Protein AF-A0A914R2W5-F1 (afdb_monomer_lite)

Secondary structure (DSSP, 8-state):
-HHHHHHHHTS--HHHHHHHHHHHHHHHHHTT--S--------HHHHHHHHHHHHHHT-

Radius of gyration: 13.7 Å; chains: 1; bounding box: 30×20×39 Å

Structure (mmCIF, N/CA/C/O backbone):
data_AF-A0A914R2W5-F1
#
_entry.id   AF-A0A914R2W5-F1
#
loop_
_atom_site.group_PDB
_atom_site.id
_atom_site.type_symbol
_atom_site.label_atom_id
_atom_site.label_alt_id
_atom_site.label_comp_id
_atom_site.label_asym_id
_atom_site.label_entity_id
_atom_site.label_seq_id
_atom_site.pdbx_PDB_ins_code
_atom_site.Cartn_x
_atom_site.Cartn_y
_atom_site.Cartn_z
_atom_site.occupancy
_atom_site.B_iso_or_equiv
_atom_site.auth_seq_id
_atom_site.auth_comp_id
_atom_site.auth_asym_id
_atom_site.auth_atom_id
_atom_site.pdbx_PDB_model_num
ATOM 1 N N . MET A 1 1 ? 18.535 8.164 -22.653 1.00 51.44 1 MET A N 1
ATOM 2 C CA . MET A 1 1 ? 18.198 7.556 -21.346 1.00 51.44 1 MET A CA 1
ATOM 3 C C . MET A 1 1 ? 16.881 8.037 -20.715 1.00 51.44 1 MET A C 1
ATOM 5 O O . MET A 1 1 ? 16.194 7.212 -20.146 1.00 51.44 1 MET A O 1
ATOM 9 N N . LYS A 1 2 ? 16.450 9.312 -20.828 1.00 53.19 2 LYS A N 1
ATOM 10 C CA . LYS A 1 2 ? 15.134 9.753 -20.286 1.00 53.19 2 LYS A CA 1
ATOM 11 C C . LYS A 1 2 ? 13.901 9.337 -21.115 1.00 53.19 2 LYS A C 1
ATOM 13 O O . LYS A 1 2 ? 12.800 9.302 -20.587 1.00 53.19 2 LYS A O 1
ATOM 18 N N . ARG A 1 3 ? 14.069 9.030 -22.409 1.00 49.84 3 ARG A N 1
ATOM 19 C CA . ARG A 1 3 ? 12.950 8.698 -23.314 1.00 49.84 3 ARG A CA 1
ATOM 20 C C . ARG A 1 3 ? 12.449 7.252 -23.188 1.00 49.84 3 ARG A C 1
ATOM 22 O O . ARG A 1 3 ? 11.273 7.028 -23.429 1.00 49.84 3 ARG A O 1
ATOM 29 N N . GLU A 1 4 ? 13.288 6.313 -22.746 1.00 51.16 4 GLU A N 1
ATOM 30 C CA . GLU A 1 4 ? 12.892 4.903 -22.567 1.00 51.16 4 GLU A CA 1
ATOM 31 C C . GLU A 1 4 ? 12.077 4.663 -21.286 1.00 51.16 4 GLU A C 1
ATOM 33 O O . GLU A 1 4 ? 11.178 3.824 -21.271 1.00 51.16 4 GLU A O 1
ATOM 38 N N . LEU A 1 5 ? 12.300 5.462 -20.233 1.00 53.47 5 LEU A N 1
ATOM 39 C CA . LEU A 1 5 ? 11.461 5.433 -19.026 1.00 53.47 5 LEU A CA 1
ATOM 40 C C . LEU A 1 5 ? 10.010 5.843 -19.325 1.00 53.47 5 LEU A C 1
ATOM 42 O O . LEU A 1 5 ? 9.077 5.237 -18.809 1.00 53.47 5 LEU A O 1
ATOM 46 N N . LEU A 1 6 ? 9.806 6.834 -20.198 1.00 52.38 6 LEU A N 1
ATOM 47 C CA . LEU A 1 6 ? 8.472 7.321 -20.572 1.00 52.38 6 LEU A CA 1
ATOM 48 C C . LEU A 1 6 ? 7.659 6.294 -21.375 1.00 52.38 6 LEU A C 1
ATOM 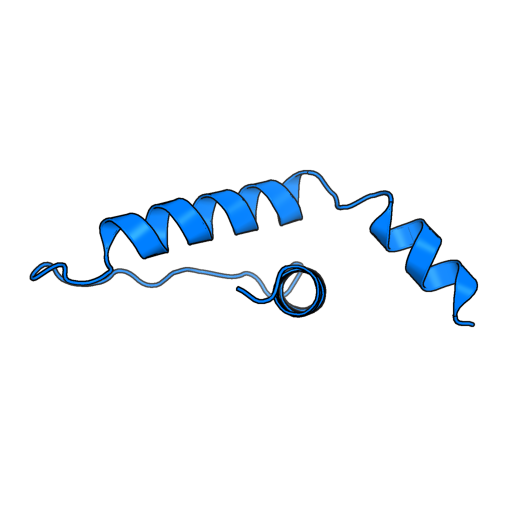50 O O . LEU A 1 6 ? 6.441 6.222 -21.216 1.00 52.38 6 LEU A O 1
ATOM 54 N N . SER A 1 7 ? 8.311 5.472 -22.205 1.00 51.22 7 SER A N 1
ATOM 55 C CA . SER A 1 7 ? 7.639 4.371 -22.910 1.00 51.22 7 SER A CA 1
ATOM 56 C C . SER A 1 7 ? 7.184 3.255 -21.966 1.00 51.22 7 SER A C 1
ATOM 58 O O . SER A 1 7 ? 6.123 2.680 -22.201 1.00 51.22 7 SER A O 1
ATOM 60 N N . HIS A 1 8 ? 7.911 3.005 -20.871 1.00 52.62 8 HIS A N 1
ATOM 61 C CA . HIS A 1 8 ? 7.491 2.050 -19.839 1.00 52.62 8 HIS A CA 1
ATOM 62 C C . HIS A 1 8 ? 6.314 2.562 -18.997 1.00 52.62 8 HIS A C 1
ATOM 64 O O . HIS A 1 8 ? 5.422 1.784 -18.684 1.00 52.62 8 HIS A O 1
ATOM 70 N N . VAL A 1 9 ? 6.247 3.866 -18.706 1.00 49.66 9 VAL A N 1
ATOM 71 C CA . VAL A 1 9 ? 5.116 4.484 -17.976 1.00 49.66 9 VAL A CA 1
ATOM 72 C C . VAL A 1 9 ? 3.801 4.406 -18.763 1.00 49.66 9 VAL A C 1
ATOM 74 O O . VAL A 1 9 ? 2.722 4.359 -18.183 1.00 49.66 9 VAL A O 1
ATOM 77 N N . ARG A 1 10 ? 3.855 4.357 -20.097 1.00 48.94 10 ARG A N 1
ATOM 78 C CA . ARG A 1 10 ? 2.648 4.246 -20.935 1.00 48.94 10 ARG A CA 1
ATOM 79 C C . ARG A 1 10 ? 1.972 2.877 -20.838 1.00 48.94 10 ARG A C 1
ATOM 81 O O . ARG A 1 10 ? 0.774 2.768 -21.077 1.00 48.94 10 ARG A O 1
ATOM 88 N N . ILE A 1 11 ? 2.734 1.865 -20.435 1.00 48.97 11 ILE A N 1
ATOM 89 C CA . ILE A 1 11 ? 2.223 0.614 -19.892 1.00 48.97 11 ILE A CA 1
ATOM 90 C C . ILE A 1 11 ? 2.276 0.770 -18.369 1.00 48.97 11 ILE A C 1
ATOM 92 O O . ILE A 1 11 ? 3.049 0.091 -17.701 1.00 48.97 11 ILE A O 1
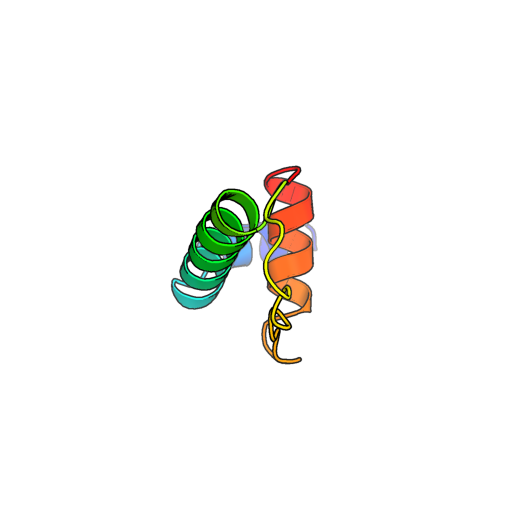ATOM 96 N N . LEU A 1 12 ? 1.488 1.678 -17.785 1.00 58.25 12 LEU A N 1
ATOM 97 C CA . LEU A 1 12 ? 1.120 1.560 -16.373 1.00 58.25 12 LEU A CA 1
ATOM 98 C C . LEU A 1 12 ? 0.348 0.248 -16.287 1.00 58.25 12 LEU A C 1
ATOM 100 O O . LEU A 1 12 ? -0.852 0.179 -16.552 1.00 58.25 12 LEU A O 1
ATOM 104 N N . ARG A 1 13 ? 1.122 -0.822 -16.103 1.00 69.31 13 ARG A N 1
ATOM 105 C CA . ARG A 1 13 ? 0.698 -2.205 -16.196 1.00 69.31 13 ARG A CA 1
ATOM 106 C C . ARG A 1 13 ? -0.522 -2.331 -15.290 1.00 69.31 13 ARG A C 1
ATOM 108 O O . ARG A 1 13 ? -0.497 -1.835 -14.164 1.00 69.31 13 ARG A O 1
ATOM 115 N N . SER A 1 14 ? -1.603 -2.915 -15.800 1.00 78.19 14 SER A N 1
ATOM 116 C CA . SER A 1 14 ? -2.903 -3.006 -15.117 1.00 78.19 14 SER A CA 1
ATOM 117 C C . SER A 1 14 ? -2.786 -3.399 -13.640 1.00 78.19 14 SER A C 1
ATOM 119 O O . SER A 1 14 ? -3.546 -2.896 -12.816 1.00 78.19 14 SER A O 1
ATOM 121 N N . HIS A 1 15 ? -1.790 -4.220 -13.289 1.00 81.94 15 HIS A N 1
ATOM 122 C CA . HIS A 1 15 ? -1.500 -4.633 -11.917 1.00 81.94 15 HIS A CA 1
ATOM 123 C C . HIS A 1 15 ? -1.019 -3.494 -10.996 1.00 81.94 15 HIS A C 1
ATOM 125 O O . HIS A 1 15 ? -1.388 -3.491 -9.824 1.00 81.94 15 HIS A O 1
ATOM 131 N N . VAL A 1 16 ? -0.250 -2.509 -11.485 1.00 88.12 16 VAL A N 1
ATOM 132 C CA . VAL A 1 16 ? 0.183 -1.342 -10.686 1.00 88.12 16 VAL A CA 1
ATOM 133 C C . VAL A 1 16 ? -1.016 -0.452 -10.391 1.00 88.12 16 VAL A C 1
ATOM 135 O O . VAL A 1 16 ? -1.262 -0.114 -9.235 1.00 88.12 16 VAL A O 1
ATOM 138 N N . LEU A 1 17 ? -1.808 -0.124 -11.417 1.00 86.06 17 LEU A N 1
ATOM 139 C CA . LEU A 1 17 ? -2.995 0.716 -11.250 1.00 86.06 17 LEU A CA 1
ATOM 140 C C . LEU A 1 17 ? -4.030 0.043 -10.343 1.00 86.06 17 LEU A C 1
ATOM 142 O O . LEU A 1 17 ? -4.580 0.685 -9.452 1.00 86.06 17 LEU A O 1
ATOM 146 N N . GLN A 1 18 ? -4.240 -1.265 -10.508 1.00 90.12 18 GLN A N 1
ATOM 147 C CA . GLN A 1 18 ? -5.098 -2.044 -9.620 1.00 90.12 18 GLN A CA 1
ATOM 148 C C . GLN A 1 18 ? -4.643 -1.926 -8.162 1.00 90.12 18 GLN A C 1
ATOM 150 O O . GLN A 1 18 ? -5.473 -1.735 -7.273 1.00 90.12 18 GLN A O 1
ATOM 155 N N . LYS A 1 19 ? -3.333 -1.999 -7.908 1.00 92.50 19 LYS A N 1
ATOM 156 C CA . LYS A 1 19 ? -2.780 -1.908 -6.556 1.00 92.50 19 LYS A CA 1
ATOM 157 C C . LYS A 1 19 ? -2.876 -0.490 -5.976 1.00 92.50 19 LYS A C 1
ATOM 159 O O . LYS A 1 19 ? -3.174 -0.353 -4.793 1.00 92.50 19 LYS A O 1
ATOM 164 N N . VAL A 1 20 ? -2.750 0.552 -6.801 1.00 92.12 20 VAL A N 1
ATOM 165 C CA . VAL A 1 20 ? -3.042 1.945 -6.408 1.00 92.12 20 VAL A CA 1
ATOM 166 C C . VAL A 1 20 ? -4.521 2.118 -6.036 1.00 92.12 20 VAL A C 1
ATOM 168 O O . VAL A 1 20 ? -4.830 2.664 -4.980 1.00 92.12 20 VAL A O 1
ATOM 171 N N . CYS A 1 21 ? -5.453 1.594 -6.838 1.00 92.62 21 CYS A N 1
ATOM 172 C CA . CYS A 1 21 ? -6.881 1.640 -6.508 1.00 92.62 21 CYS A CA 1
ATOM 173 C C . CYS A 1 21 ? -7.197 0.893 -5.201 1.00 92.62 21 CYS A C 1
ATOM 175 O O . CYS A 1 21 ? -7.975 1.385 -4.382 1.00 92.62 21 CYS A O 1
ATOM 177 N N . GLN A 1 22 ? -6.568 -0.267 -4.976 1.00 94.94 22 GLN A N 1
ATOM 178 C CA . GLN A 1 22 ? -6.666 -0.992 -3.705 1.00 94.94 22 GLN A CA 1
ATOM 179 C C . GLN A 1 22 ? -6.151 -0.148 -2.534 1.00 94.94 22 GLN A C 1
ATOM 181 O O . GLN A 1 22 ? -6.793 -0.125 -1.485 1.00 94.94 22 GLN A O 1
ATOM 186 N N . TYR A 1 23 ? -5.037 0.570 -2.714 1.00 95.62 23 TYR A N 1
ATOM 187 C CA . TYR A 1 23 ? -4.510 1.476 -1.696 1.00 95.62 23 TYR A CA 1
ATOM 188 C C . TYR A 1 23 ? -5.480 2.623 -1.390 1.00 95.62 23 TYR A C 1
ATOM 190 O O . TYR A 1 23 ? -5.708 2.918 -0.222 1.00 95.62 23 TYR A O 1
ATOM 198 N N . PHE A 1 24 ? -6.124 3.228 -2.391 1.00 95.25 24 PHE A N 1
ATOM 199 C CA . PHE A 1 24 ? -7.129 4.268 -2.139 1.00 95.25 24 PHE A CA 1
ATOM 200 C C . PHE A 1 24 ? -8.333 3.746 -1.357 1.00 95.25 24 PHE A C 1
ATOM 202 O O . PHE A 1 24 ? -8.758 4.390 -0.399 1.00 95.25 24 PHE A O 1
ATOM 209 N N . ALA A 1 25 ? -8.848 2.564 -1.706 1.00 96.31 25 ALA A N 1
ATOM 210 C CA . ALA A 1 25 ? -9.929 1.937 -0.949 1.00 96.31 25 ALA A CA 1
ATOM 211 C C . ALA A 1 25 ? -9.505 1.631 0.497 1.00 96.31 25 ALA A C 1
ATOM 213 O O . ALA A 1 25 ? -10.243 1.932 1.435 1.00 96.31 25 ALA A O 1
ATOM 214 N N . TYR A 1 26 ? -8.295 1.096 0.681 1.00 97.44 26 TYR A N 1
ATOM 215 C CA . TYR A 1 26 ? -7.695 0.857 1.991 1.00 97.44 26 TYR A CA 1
ATOM 216 C C . TYR A 1 26 ? -7.574 2.160 2.800 1.00 97.44 26 TYR A C 1
ATOM 218 O O . TYR A 1 26 ? -8.082 2.246 3.916 1.00 97.44 26 TYR A O 1
ATOM 226 N N . LYS A 1 27 ? -6.989 3.212 2.216 1.00 95.38 27 LYS A N 1
ATOM 227 C CA . LYS A 1 27 ? -6.818 4.524 2.851 1.00 95.38 27 LYS A CA 1
ATOM 228 C C . LYS A 1 27 ? -8.164 5.094 3.284 1.00 95.38 27 LYS A C 1
ATOM 230 O O . LYS A 1 27 ? -8.309 5.450 4.447 1.00 95.38 27 LYS A O 1
ATOM 235 N N . VAL A 1 28 ? -9.164 5.120 2.403 1.00 96.31 28 VAL A N 1
ATOM 236 C CA . VAL A 1 28 ? -10.516 5.602 2.743 1.00 96.31 28 VAL A CA 1
ATOM 237 C C . VAL A 1 28 ? -11.148 4.768 3.859 1.00 96.31 28 VAL A C 1
ATOM 239 O O . VAL A 1 28 ? -11.757 5.326 4.766 1.00 96.31 28 VAL A O 1
ATOM 242 N N . ARG A 1 29 ? -10.991 3.440 3.822 1.00 96.19 29 ARG A N 1
ATOM 243 C CA . ARG A 1 29 ? -11.602 2.530 4.798 1.00 96.19 29 ARG A CA 1
ATOM 244 C C . ARG A 1 29 ? -10.991 2.634 6.195 1.00 96.19 29 ARG A C 1
ATOM 246 O O . ARG A 1 29 ? -11.717 2.418 7.169 1.00 96.19 29 ARG A O 1
ATOM 253 N N . TYR A 1 30 ? -9.686 2.887 6.288 1.00 96.88 30 TYR A N 1
ATOM 254 C CA . TYR A 1 30 ? -8.943 2.826 7.550 1.00 96.88 30 TYR A CA 1
ATOM 255 C C . TYR A 1 30 ? -8.508 4.191 8.091 1.00 96.88 30 TYR A C 1
A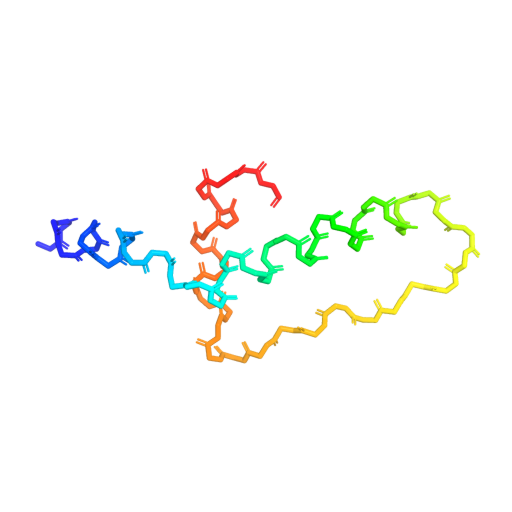TOM 257 O O . TYR A 1 30 ? -8.186 4.291 9.273 1.00 96.88 30 TYR A O 1
ATOM 265 N N . THR A 1 31 ? -8.570 5.260 7.292 1.00 96.00 31 THR A N 1
ATOM 266 C CA . THR A 1 31 ? -8.384 6.626 7.805 1.00 96.00 31 THR A CA 1
ATOM 267 C C . THR A 1 31 ? -9.472 6.928 8.836 1.00 96.00 31 THR A C 1
ATOM 269 O O . THR A 1 31 ? -10.657 6.833 8.531 1.00 96.00 31 THR A O 1
ATOM 272 N N . ASN A 1 32 ? -9.069 7.293 10.056 1.00 94.88 32 ASN A N 1
ATOM 273 C CA . ASN A 1 32 ? -9.958 7.539 11.201 1.00 94.88 32 ASN A CA 1
ATOM 274 C C . ASN A 1 32 ? -10.800 6.325 11.649 1.00 94.88 32 ASN A C 1
ATOM 276 O O . ASN A 1 32 ? -11.777 6.496 12.378 1.00 94.88 32 ASN A O 1
ATOM 280 N N . SER A 1 33 ? -10.442 5.103 11.239 1.00 94.69 33 SER A N 1
ATOM 281 C CA . SER A 1 33 ? -11.097 3.893 11.742 1.00 94.69 33 SER A CA 1
ATOM 282 C C . SER A 1 33 ? -10.589 3.560 13.145 1.00 94.69 33 SER A C 1
ATOM 284 O O . SER A 1 33 ? -9.390 3.594 13.399 1.00 94.69 33 SER A O 1
ATOM 286 N N . SER A 1 34 ? -11.495 3.189 14.050 1.00 94.38 34 SER A N 1
ATOM 287 C CA . SER A 1 34 ? -11.160 2.644 15.375 1.00 94.38 34 SER A CA 1
ATOM 288 C C . SER A 1 34 ? -10.891 1.135 15.353 1.00 94.38 34 SER A C 1
ATOM 290 O O . SER A 1 34 ? -10.611 0.536 16.390 1.00 94.38 34 SER A O 1
ATOM 292 N N . THR A 1 35 ? -11.005 0.504 14.181 1.00 94.94 35 THR A N 1
ATOM 293 C CA . THR A 1 35 ? -10.688 -0.913 13.984 1.00 94.94 35 THR A CA 1
ATOM 294 C C . THR A 1 35 ? -9.188 -1.122 13.848 1.00 94.94 35 THR A C 1
ATOM 296 O O . THR A 1 35 ? -8.485 -0.243 13.353 1.00 94.94 35 THR A O 1
ATOM 299 N N . GLU A 1 36 ? -8.720 -2.326 14.173 1.00 95.19 36 GLU A N 1
ATOM 300 C CA . GLU A 1 36 ? -7.368 -2.755 13.819 1.00 95.19 36 GLU A CA 1
ATOM 301 C C . GLU A 1 36 ? -7.120 -2.553 12.314 1.00 95.19 36 GLU A C 1
ATOM 303 O O . GLU A 1 36 ? -7.987 -2.834 11.475 1.00 95.19 36 GLU A O 1
ATOM 308 N N . ILE A 1 37 ? -5.958 -1.987 11.991 1.00 96.62 37 ILE A N 1
ATOM 309 C CA . ILE A 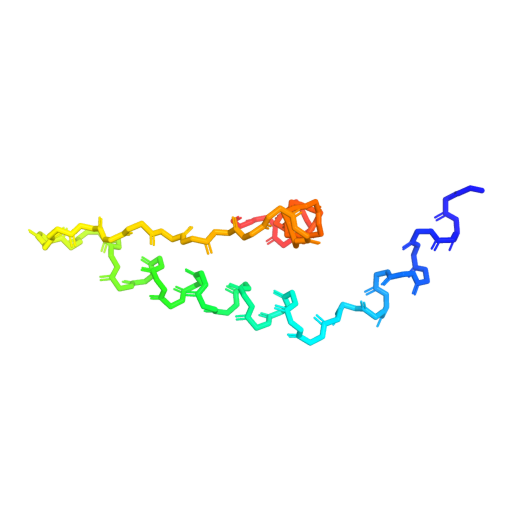1 37 ? -5.562 -1.641 10.629 1.00 96.62 37 ILE A CA 1
ATOM 310 C C . ILE A 1 37 ? -4.720 -2.805 10.087 1.00 96.62 37 ILE A C 1
ATOM 312 O O . ILE A 1 37 ? -3.632 -3.042 10.613 1.00 96.62 37 ILE A O 1
ATOM 316 N N . PRO A 1 38 ? -5.194 -3.545 9.067 1.00 96.44 38 PRO A N 1
ATOM 317 C CA . PRO A 1 38 ? -4.445 -4.668 8.518 1.00 96.44 38 PRO A CA 1
ATOM 318 C C . PRO A 1 38 ? -3.256 -4.185 7.685 1.00 96.44 38 PRO A C 1
ATOM 320 O O . PRO A 1 38 ? -3.282 -3.097 7.118 1.00 96.44 38 PRO A O 1
ATOM 323 N N . GLU A 1 39 ? -2.227 -5.016 7.547 1.00 96.31 39 GLU A N 1
ATOM 324 C CA . GLU A 1 39 ? -1.072 -4.682 6.715 1.00 96.31 39 GLU A CA 1
ATOM 325 C C . GLU A 1 39 ? -1.452 -4.605 5.227 1.00 96.31 39 GLU A C 1
ATOM 327 O O . GLU A 1 39 ? -2.046 -5.525 4.653 1.00 96.31 39 GLU A O 1
ATOM 332 N N . PHE A 1 40 ? -1.066 -3.512 4.567 1.00 96.12 40 PHE A N 1
ATOM 333 C CA . PHE A 1 40 ? -1.188 -3.395 3.119 1.00 96.12 40 PHE A CA 1
ATOM 334 C C . PHE A 1 40 ? 0.025 -4.038 2.435 1.00 96.12 40 PHE A C 1
ATOM 336 O O . PHE A 1 40 ? 1.036 -3.389 2.178 1.00 96.12 40 PHE A O 1
ATOM 343 N N . VAL A 1 41 ? -0.084 -5.332 2.127 1.00 95.56 41 VAL A N 1
ATOM 344 C CA . VAL A 1 41 ? 1.023 -6.113 1.554 1.00 95.56 41 VAL A CA 1
ATOM 345 C C . VAL A 1 41 ? 1.386 -5.624 0.149 1.00 95.56 41 VAL A C 1
ATOM 347 O O . VAL A 1 41 ? 0.548 -5.630 -0.763 1.00 95.56 41 VAL A O 1
ATOM 350 N N . ILE A 1 42 ? 2.655 -5.264 -0.042 1.00 94.44 42 ILE A N 1
ATOM 351 C CA . ILE A 1 42 ? 3.264 -4.915 -1.331 1.00 94.44 42 ILE A CA 1
ATOM 352 C C . ILE A 1 42 ? 4.379 -5.921 -1.605 1.00 94.44 42 ILE A C 1
ATOM 354 O O . ILE A 1 42 ? 5.299 -6.058 -0.803 1.00 94.44 42 ILE A O 1
ATOM 358 N N . THR A 1 43 ? 4.305 -6.629 -2.732 1.00 92.62 43 THR A N 1
ATOM 359 C CA . THR A 1 43 ? 5.349 -7.594 -3.085 1.00 92.62 43 THR A CA 1
ATOM 360 C C . THR A 1 43 ? 6.564 -6.887 -3.704 1.00 92.62 43 THR A C 1
ATOM 362 O O . THR A 1 43 ? 6.409 -5.824 -4.325 1.00 92.62 43 THR A O 1
ATOM 365 N N . PRO A 1 44 ? 7.780 -7.444 -3.565 1.00 91.81 44 PRO A N 1
ATOM 366 C CA . PRO A 1 44 ? 8.999 -6.816 -4.079 1.00 91.81 44 PRO A CA 1
ATOM 367 C C . PRO A 1 44 ? 8.960 -6.524 -5.586 1.00 91.81 44 PRO A C 1
ATOM 369 O O . PRO A 1 44 ? 9.510 -5.520 -6.037 1.00 91.81 44 PRO A O 1
ATOM 372 N N . GLU A 1 45 ? 8.263 -7.354 -6.364 1.00 88.81 45 GLU A N 1
ATOM 373 C CA . GLU A 1 45 ? 8.194 -7.269 -7.828 1.00 88.81 45 GLU A CA 1
ATOM 374 C C . GLU A 1 45 ? 7.475 -6.005 -8.319 1.00 88.81 45 GLU A C 1
ATOM 376 O O . GLU A 1 45 ? 7.711 -5.559 -9.444 1.00 88.81 45 GLU A O 1
ATOM 381 N N . VAL A 1 46 ? 6.596 -5.428 -7.491 1.00 87.81 46 VAL A N 1
ATOM 382 C CA . VAL A 1 46 ? 5.777 -4.253 -7.839 1.00 87.81 46 VAL A CA 1
ATOM 383 C C . VAL A 1 46 ? 6.158 -3.002 -7.044 1.00 87.81 46 VAL A C 1
ATOM 385 O O . VAL A 1 46 ? 5.683 -1.910 -7.358 1.00 87.81 46 VAL A O 1
ATOM 388 N N . ALA A 1 47 ? 7.027 -3.132 -6.038 1.00 90.56 47 ALA A N 1
ATOM 389 C CA . ALA A 1 47 ? 7.366 -2.059 -5.105 1.00 90.56 47 ALA A CA 1
ATOM 390 C C . ALA A 1 47 ? 7.976 -0.829 -5.798 1.00 90.56 47 ALA A C 1
ATOM 392 O O . ALA A 1 47 ? 7.548 0.297 -5.550 1.00 90.56 47 ALA A O 1
ATOM 393 N N . LEU A 1 48 ? 8.936 -1.033 -6.706 1.00 89.81 48 LEU A N 1
ATOM 394 C CA . LEU A 1 48 ? 9.602 0.070 -7.413 1.00 89.81 48 LEU A CA 1
ATOM 395 C C . LEU A 1 48 ? 8.652 0.818 -8.354 1.00 89.81 48 LEU A C 1
ATOM 397 O O . LEU A 1 48 ? 8.718 2.039 -8.469 1.00 89.81 48 LEU A O 1
ATOM 401 N N . GLU A 1 49 ? 7.746 0.102 -9.015 1.00 88.81 49 GLU A N 1
ATOM 402 C CA . GLU A 1 49 ? 6.757 0.729 -9.891 1.00 88.81 49 GLU A CA 1
ATOM 403 C C . GLU A 1 49 ? 5.706 1.503 -9.120 1.00 88.81 49 GLU A C 1
ATOM 405 O O . GLU A 1 49 ? 5.339 2.602 -9.527 1.00 88.81 49 GLU A O 1
ATOM 410 N N . LEU A 1 50 ? 5.245 0.944 -8.001 1.00 89.31 50 LEU A N 1
ATOM 411 C CA . LEU A 1 50 ? 4.331 1.635 -7.106 1.00 89.31 50 LEU A CA 1
ATOM 412 C C . LEU A 1 50 ? 4.965 2.886 -6.520 1.00 89.31 50 LEU A C 1
ATOM 414 O O . LEU A 1 50 ? 4.282 3.896 -6.429 1.00 89.31 50 LEU A O 1
ATOM 418 N N . LEU A 1 51 ? 6.257 2.857 -6.191 1.00 90.31 51 LEU A N 1
ATOM 419 C CA . LEU A 1 51 ? 6.975 4.042 -5.728 1.00 90.31 51 LEU A CA 1
ATOM 420 C C . LEU A 1 51 ? 7.003 5.141 -6.800 1.00 90.31 51 LEU A C 1
ATOM 422 O O . LEU A 1 51 ? 6.717 6.302 -6.509 1.00 90.31 51 LEU A O 1
ATOM 426 N N . MET A 1 52 ? 7.298 4.781 -8.052 1.00 88.81 52 MET A N 1
ATOM 427 C CA . MET A 1 52 ? 7.245 5.732 -9.167 1.00 88.81 52 MET A CA 1
ATOM 428 C C 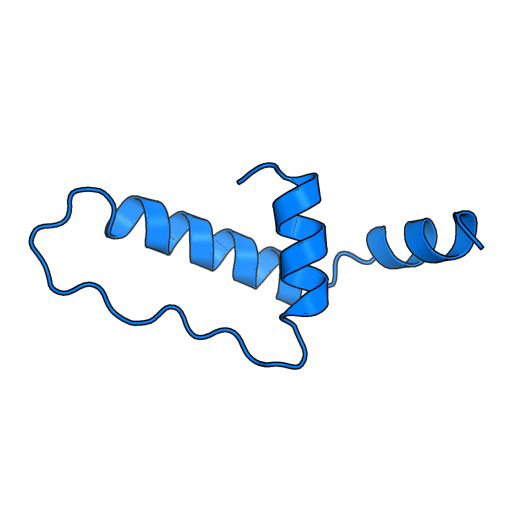. MET A 1 52 ? 5.824 6.260 -9.403 1.00 88.81 52 MET A C 1
ATOM 430 O O . MET A 1 52 ? 5.653 7.454 -9.650 1.00 88.81 52 MET A O 1
ATOM 434 N N . ALA A 1 53 ? 4.811 5.394 -9.307 1.00 87.62 53 ALA A N 1
ATOM 435 C CA . ALA A 1 53 ? 3.410 5.773 -9.454 1.00 87.62 53 ALA A CA 1
ATOM 436 C C . ALA A 1 53 ? 2.940 6.690 -8.316 1.00 87.62 53 ALA A C 1
ATOM 438 O O . ALA A 1 53 ? 2.292 7.690 -8.593 1.00 87.62 53 ALA A O 1
ATOM 439 N N . ALA A 1 54 ? 3.308 6.406 -7.066 1.00 87.81 54 ALA A N 1
ATOM 440 C CA . ALA A 1 54 ? 2.985 7.237 -5.908 1.00 87.81 54 ALA A CA 1
ATOM 441 C C . ALA A 1 54 ? 3.620 8.627 -6.028 1.00 87.81 54 ALA A C 1
ATOM 443 O O . ALA A 1 54 ? 2.939 9.629 -5.851 1.00 87.81 54 ALA A O 1
ATOM 444 N N . ASN A 1 55 ? 4.891 8.699 -6.438 1.00 86.81 55 ASN A N 1
ATOM 445 C CA . ASN A 1 55 ? 5.552 9.976 -6.709 1.00 86.81 55 ASN A CA 1
ATOM 446 C C . ASN A 1 55 ? 4.891 10.745 -7.868 1.00 86.81 55 ASN A C 1
ATOM 448 O O . ASN A 1 55 ? 4.869 11.969 -7.866 1.00 86.81 55 ASN A O 1
ATOM 452 N N . PHE A 1 56 ? 4.387 10.046 -8.887 1.00 85.06 56 PHE A N 1
ATOM 453 C CA . PHE A 1 56 ? 3.693 10.679 -10.009 1.00 85.06 56 PHE A CA 1
ATOM 454 C C . PHE A 1 56 ? 2.283 11.169 -9.641 1.00 85.06 56 PHE A C 1
ATOM 456 O O . PHE A 1 56 ? 1.858 12.214 -10.124 1.00 85.06 56 PHE A O 1
ATOM 463 N N . LEU A 1 57 ? 1.562 10.403 -8.820 1.00 82.81 57 LEU A N 1
ATOM 464 C CA . LEU A 1 57 ? 0.189 10.686 -8.393 1.00 82.81 57 LEU A CA 1
ATOM 465 C C . LEU A 1 57 ? 0.109 11.576 -7.143 1.00 82.81 57 LEU A C 1
ATOM 467 O O . LEU A 1 57 ? -0.990 12.004 -6.800 1.00 82.81 57 LEU A O 1
ATOM 471 N N . ASP A 1 58 ? 1.245 11.841 -6.493 1.00 85.56 58 ASP A N 1
ATOM 472 C CA . ASP A 1 58 ? 1.383 12.651 -5.277 1.00 85.56 58 ASP A CA 1
ATOM 473 C C . ASP A 1 58 ? 0.433 12.198 -4.145 1.00 85.56 58 ASP A C 1
ATOM 475 O O . ASP A 1 58 ? -0.347 12.983 -3.601 1.00 85.56 58 ASP A O 1
ATOM 479 N N . CYS A 1 59 ? 0.423 10.888 -3.841 1.00 75.69 59 CYS A N 1
ATOM 480 C CA . CYS A 1 59 ? -0.592 10.257 -2.980 1.00 75.69 59 CYS A CA 1
ATOM 481 C C . CYS A 1 59 ? -0.086 9.219 -1.967 1.00 75.69 59 CYS A C 1
ATOM 483 O O . CYS A 1 59 ? 0.900 8.517 -2.286 1.00 75.69 59 CYS A O 1
#

pLDDT: mean 82.92, std 16.66, range [48.94, 97.44]

Foldseek 3Di:
DVVVVVVVVVPPPPVLVVLVVVVVVLCVVPVPDPDDRDDSDDDPVCVVVNVVVCVVVVD

Sequence (59 aa):
MKRELLSHVRILRSHVLQKVCQYFAYKVRYTNSSTEIPEFVITPEVALELLMAANFLDC

Organism: Parascaris equorum (NCBI:txid6256)

InterPro domains:
  IPR011333 SKP1/BTB/POZ domain superfamily [G3DSA:3.30.710.10] (4-59)
  IPR011333 SKP1/BTB/POZ domain superfamily [SSF5469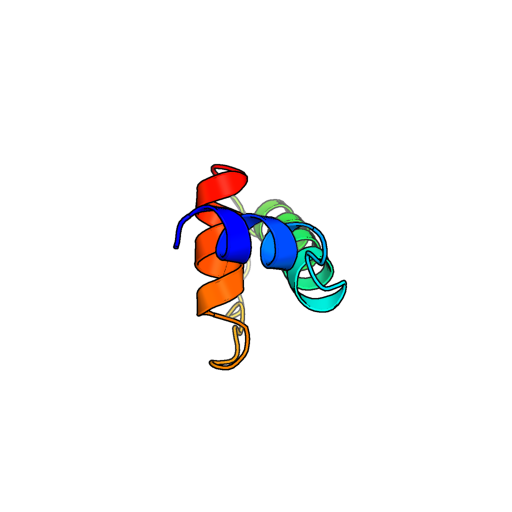5] (10-59)
  IPR039948 Elongin-C [PTHR20648] (11-59)